Protein AF-A0A934FS41-F1 (afdb_monomer_lite)

pLDDT: mean 84.7, std 13.21, range [49.19, 95.44]

Structure (mmCIF, N/CA/C/O backbone):
data_AF-A0A934FS41-F1
#
_entry.id   AF-A0A934FS41-F1
#
loop_
_atom_site.group_PDB
_atom_site.id
_atom_site.type_symbol
_atom_site.label_atom_id
_atom_site.label_alt_id
_atom_site.label_comp_id
_atom_site.label_asym_id
_atom_site.label_entity_id
_atom_site.label_seq_id
_atom_site.pdbx_PDB_ins_code
_atom_site.Cartn_x
_atom_site.Cartn_y
_atom_site.Cartn_z
_atom_site.occupancy
_atom_site.B_iso_or_equiv
_atom_site.auth_seq_id
_atom_site.auth_comp_id
_atom_site.auth_asym_id
_atom_site.auth_atom_id
_atom_site.pdbx_PDB_model_num
ATOM 1 N N . MET A 1 1 ? -1.813 -7.836 -8.350 1.00 90.06 1 MET A N 1
ATOM 2 C CA . MET A 1 1 ? -2.228 -8.077 -6.948 1.00 90.06 1 MET A CA 1
ATOM 3 C C . MET A 1 1 ? -3.153 -6.953 -6.500 1.00 90.06 1 MET A C 1
ATOM 5 O O . MET A 1 1 ? -3.071 -5.864 -7.052 1.00 90.06 1 MET A O 1
ATOM 9 N N . VAL A 1 2 ? -4.036 -7.200 -5.529 1.00 93.50 2 VAL A N 1
ATOM 10 C CA . VAL A 1 2 ? -4.958 -6.177 -5.001 1.00 93.50 2 VAL A CA 1
ATOM 11 C C . VAL A 1 2 ? -4.376 -5.557 -3.733 1.00 93.50 2 VAL A C 1
ATOM 13 O O . VAL A 1 2 ? -3.898 -6.280 -2.861 1.00 93.50 2 VAL A O 1
ATOM 16 N N . HIS A 1 3 ? -4.436 -4.233 -3.638 1.00 94.88 3 HIS A N 1
ATOM 17 C CA . HIS A 1 3 ? -4.075 -3.441 -2.471 1.00 94.88 3 HIS A CA 1
ATOM 18 C C . HIS A 1 3 ? -5.320 -2.812 -1.853 1.00 94.88 3 HIS A C 1
ATOM 20 O O . HIS A 1 3 ? -6.215 -2.350 -2.560 1.00 94.88 3 HIS A O 1
ATOM 26 N N . GLU A 1 4 ? -5.349 -2.762 -0.530 1.00 95.44 4 GLU A N 1
ATOM 27 C CA . GLU A 1 4 ? -6.404 -2.173 0.281 1.00 95.44 4 GLU A CA 1
ATOM 28 C C . GLU A 1 4 ? -5.824 -1.023 1.104 1.00 95.44 4 GLU A C 1
ATOM 3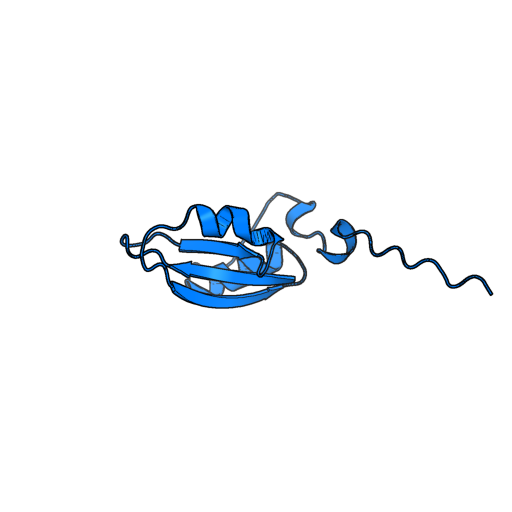0 O O . GLU A 1 4 ? -4.760 -1.143 1.720 1.00 95.44 4 GLU A O 1
ATOM 35 N N . LEU A 1 5 ? -6.547 0.091 1.125 1.00 93.81 5 LEU A N 1
ATOM 36 C CA . LEU A 1 5 ? -6.282 1.233 1.978 1.00 93.81 5 LEU A CA 1
ATOM 37 C C . LEU A 1 5 ? -7.267 1.206 3.141 1.00 93.81 5 LEU A C 1
ATOM 39 O O . LEU A 1 5 ? -8.476 1.385 2.966 1.00 93.81 5 LEU A O 1
ATOM 43 N N . TRP A 1 6 ? -6.718 1.004 4.325 1.00 92.38 6 TRP A N 1
ATOM 44 C CA . TRP A 1 6 ? -7.438 1.019 5.582 1.00 92.38 6 TRP A CA 1
ATOM 45 C C . TRP A 1 6 ? -7.165 2.332 6.298 1.00 92.38 6 TRP A C 1
ATOM 47 O O . TRP A 1 6 ? -6.018 2.773 6.371 1.00 92.38 6 TRP A O 1
ATOM 57 N N . LYS A 1 7 ? -8.220 2.961 6.801 1.00 89.06 7 LYS A N 1
ATOM 58 C CA . LYS A 1 7 ? -8.141 4.171 7.611 1.00 89.06 7 LYS A CA 1
ATOM 59 C C . LYS A 1 7 ? -8.406 3.800 9.063 1.00 89.06 7 LYS A C 1
ATOM 61 O O . LYS A 1 7 ? -9.423 3.167 9.352 1.00 89.06 7 LYS A O 1
ATOM 66 N N . ASP A 1 8 ? -7.494 4.178 9.950 1.00 85.38 8 ASP A N 1
ATOM 67 C CA . ASP A 1 8 ? -7.691 4.016 11.388 1.00 85.38 8 ASP A CA 1
ATOM 68 C C . ASP A 1 8 ? -8.643 5.095 11.948 1.00 85.38 8 ASP A C 1
ATOM 70 O O . ASP A 1 8 ? -8.849 6.144 11.329 1.00 85.38 8 ASP A O 1
ATOM 74 N N . GLU A 1 9 ? -9.263 4.838 13.107 1.00 77.81 9 GLU A N 1
ATOM 75 C CA . GLU A 1 9 ? -10.080 5.849 13.801 1.00 77.81 9 GLU A CA 1
ATOM 76 C C . GLU A 1 9 ? -9.221 7.020 14.313 1.00 77.81 9 GLU A C 1
ATOM 78 O O . GLU A 1 9 ? -9.740 8.128 14.479 1.00 77.81 9 GLU A O 1
ATOM 83 N N . SER A 1 10 ? -7.926 6.795 14.556 1.00 71.25 10 SER A N 1
ATOM 84 C CA . SER A 1 10 ? -6.970 7.840 14.915 1.00 71.25 10 SER A CA 1
ATOM 85 C C . SER A 1 10 ? -6.698 8.757 13.714 1.00 71.25 10 SER A C 1
ATOM 87 O O . SER A 1 10 ? -6.424 8.307 12.600 1.00 71.25 10 SER A O 1
ATOM 89 N N . ASP A 1 11 ? -6.826 10.069 13.922 1.00 63.91 11 ASP A N 1
ATOM 90 C CA . ASP A 1 11 ? -6.883 11.061 12.845 1.00 63.91 11 ASP A CA 1
ATOM 91 C C . ASP A 1 11 ? -5.600 11.055 11.987 1.00 63.91 11 ASP A C 1
ATOM 93 O O . ASP A 1 11 ? -4.545 11.533 12.403 1.00 63.91 11 ASP A O 1
ATOM 97 N N . GLY A 1 12 ? -5.708 10.507 10.771 1.00 66.94 12 GLY A N 1
ATOM 98 C CA . GLY A 1 12 ? -4.681 10.590 9.728 1.00 66.94 12 GLY A CA 1
ATOM 99 C C . GLY A 1 12 ? -3.821 9.341 9.513 1.00 66.94 12 GLY A C 1
ATOM 100 O O . GLY A 1 12 ? -2.982 9.363 8.611 1.00 66.94 12 GLY A O 1
ATOM 101 N N . GLU A 1 13 ? -4.023 8.254 10.265 1.00 81.12 13 GLU A N 1
ATOM 102 C CA . GLU A 1 13 ? -3.297 7.003 10.021 1.00 81.12 13 GLU A CA 1
ATOM 103 C C . GLU A 1 13 ? -3.965 6.165 8.923 1.00 81.12 13 GLU A C 1
ATOM 105 O O . GLU A 1 13 ? -5.122 5.747 9.013 1.00 81.12 13 GLU A O 1
ATOM 110 N N . PHE A 1 14 ? -3.200 5.923 7.857 1.00 88.25 14 PHE A N 1
ATOM 111 C CA . PHE A 1 14 ? -3.586 5.069 6.744 1.00 88.25 14 PHE A CA 1
ATOM 112 C C . PHE A 1 14 ? -2.643 3.875 6.661 1.00 88.25 14 PHE A C 1
ATOM 114 O O . PHE A 1 14 ? -1.423 4.034 6.634 1.00 88.25 14 PHE A O 1
ATOM 121 N N . THR A 1 15 ? -3.213 2.682 6.542 1.00 90.56 15 THR A N 1
ATOM 122 C CA . THR A 1 15 ? -2.474 1.451 6.269 1.00 90.56 15 THR A CA 1
ATOM 123 C C . THR A 1 15 ? -2.785 0.992 4.858 1.00 90.56 15 THR A C 1
ATOM 125 O O . THR A 1 15 ? -3.907 0.588 4.553 1.00 90.56 15 THR A O 1
ATOM 128 N N . PHE A 1 16 ? -1.778 1.046 3.991 1.00 92.12 16 PHE A N 1
ATOM 129 C CA . PHE A 1 16 ? -1.864 0.538 2.629 1.00 92.12 16 PHE A CA 1
ATOM 130 C C . PHE A 1 16 ? -1.179 -0.827 2.558 1.00 92.12 16 PHE A C 1
ATOM 132 O O . PHE A 1 16 ? 0.034 -0.932 2.733 1.00 92.12 16 PHE A O 1
ATOM 139 N N . CYS A 1 17 ? -1.957 -1.890 2.363 1.00 91.75 17 CYS A N 1
ATOM 140 C CA . CYS A 1 17 ? -1.467 -3.268 2.429 1.00 91.75 17 CYS A CA 1
ATOM 141 C C . CYS A 1 17 ? -2.107 -4.159 1.358 1.00 91.75 17 CYS A C 1
ATOM 143 O O . CYS A 1 17 ? -3.054 -3.760 0.687 1.00 91.75 17 CYS A O 1
ATOM 145 N N . LEU A 1 18 ? -1.572 -5.366 1.161 1.00 92.06 18 LEU A N 1
ATOM 146 C CA . LEU A 1 18 ? -2.123 -6.325 0.200 1.00 92.06 18 LEU A CA 1
ATOM 147 C C . LEU A 1 18 ? -3.448 -6.927 0.697 1.00 92.06 18 LEU A C 1
ATOM 149 O O . LEU A 1 18 ? -3.623 -7.229 1.879 1.00 92.06 18 LEU A O 1
ATOM 153 N N . ALA A 1 19 ? -4.373 -7.177 -0.222 1.00 91.25 19 ALA A N 1
ATOM 154 C CA . ALA A 1 19 ? -5.583 -7.928 0.078 1.00 91.25 19 ALA A CA 1
ATOM 155 C C . ALA A 1 19 ? -5.251 -9.389 0.436 1.00 91.25 19 ALA A C 1
ATOM 157 O O . ALA A 1 19 ? -4.300 -9.985 -0.078 1.00 91.25 19 ALA A O 1
ATOM 158 N N . GLY A 1 20 ? -6.066 -9.989 1.307 1.00 88.12 20 GLY A N 1
ATOM 159 C CA . GLY A 1 20 ? -5.899 -11.389 1.711 1.00 88.12 20 GLY A CA 1
ATOM 160 C C . GLY A 1 20 ? -4.657 -11.645 2.584 1.00 88.12 20 GLY A C 1
ATOM 161 O O . GLY A 1 20 ? -4.124 -10.703 3.175 1.00 88.12 20 GLY A O 1
ATOM 162 N N . PRO A 1 21 ? -4.172 -12.899 2.683 1.00 88.69 21 PRO A N 1
ATOM 163 C CA . PRO A 1 21 ? -3.198 -13.309 3.704 1.00 88.69 21 PRO A CA 1
ATOM 164 C C . PRO A 1 21 ? -1.890 -12.509 3.724 1.00 88.69 21 PRO A C 1
ATOM 166 O O . PRO A 1 21 ? -1.280 -12.337 4.775 1.00 88.69 21 PRO A O 1
ATOM 169 N N . ALA A 1 22 ? -1.469 -11.981 2.572 1.00 86.25 22 ALA A N 1
ATOM 170 C CA . ALA A 1 22 ? -0.258 -11.173 2.459 1.00 86.25 22 ALA A CA 1
ATOM 171 C C . ALA A 1 22 ? -0.339 -9.836 3.225 1.00 86.25 22 ALA A C 1
ATOM 173 O O . ALA A 1 22 ? 0.698 -9.287 3.588 1.00 86.25 22 ALA A O 1
ATOM 174 N N . GLY A 1 23 ? -1.543 -9.322 3.496 1.00 87.75 23 GLY A N 1
ATOM 175 C CA . GLY A 1 23 ? -1.755 -8.127 4.318 1.00 87.75 23 GLY A CA 1
ATOM 176 C C . GLY A 1 23 ? -2.313 -8.396 5.711 1.00 87.75 23 GLY A C 1
ATOM 177 O O . GLY A 1 23 ? -2.517 -7.438 6.449 1.00 87.75 23 GLY A O 1
ATOM 178 N N . ASP A 1 24 ? -2.537 -9.655 6.110 1.00 88.81 24 ASP A N 1
ATOM 179 C CA . ASP A 1 24 ? -3.087 -9.973 7.440 1.00 88.81 24 ASP A CA 1
ATOM 180 C C . ASP A 1 24 ? -2.204 -9.425 8.562 1.00 88.81 24 ASP A C 1
ATOM 182 O O . ASP A 1 24 ? -2.712 -8.883 9.538 1.00 88.81 24 ASP A O 1
ATOM 186 N N . ALA A 1 25 ? -0.880 -9.507 8.404 1.00 89.00 25 ALA A N 1
ATOM 187 C CA . ALA A 1 25 ? 0.058 -8.970 9.385 1.00 89.00 25 ALA A CA 1
ATOM 188 C C . ALA A 1 25 ? -0.053 -7.444 9.530 1.00 89.00 25 ALA A C 1
ATOM 190 O O . ALA A 1 25 ? 0.054 -6.937 10.641 1.00 89.00 25 ALA A O 1
ATOM 191 N N . ALA A 1 26 ? -0.298 -6.719 8.433 1.00 89.06 26 ALA A N 1
ATOM 192 C CA . ALA A 1 26 ? -0.504 -5.273 8.470 1.00 89.06 26 ALA A CA 1
ATOM 193 C C . ALA A 1 26 ? -1.870 -4.928 9.081 1.00 89.06 26 ALA A C 1
ATOM 195 O O . ALA A 1 26 ? -1.949 -4.079 9.963 1.00 89.06 26 ALA A O 1
ATOM 196 N N . ARG A 1 27 ? -2.935 -5.641 8.686 1.00 88.69 27 ARG A N 1
ATOM 197 C CA . ARG A 1 27 ? -4.278 -5.459 9.260 1.00 88.69 27 ARG A CA 1
ATOM 198 C C . ARG A 1 27 ? -4.354 -5.831 10.740 1.00 88.69 27 ARG A C 1
ATOM 200 O O . ARG A 1 27 ? -5.158 -5.257 11.457 1.00 88.69 27 ARG A O 1
ATOM 207 N N . ALA A 1 28 ? -3.512 -6.745 11.220 1.00 88.81 28 ALA A N 1
ATOM 208 C CA . ALA A 1 28 ? -3.432 -7.094 12.638 1.00 88.81 28 ALA A CA 1
ATOM 209 C C . ALA A 1 28 ? -2.863 -5.967 13.520 1.00 88.81 28 ALA A C 1
ATOM 211 O O . ALA A 1 28 ? -3.026 -6.025 14.737 1.00 88.81 28 ALA A O 1
ATOM 212 N N . LEU A 1 29 ? -2.185 -4.977 12.926 1.00 87.19 29 LEU A N 1
ATOM 213 C CA . LEU A 1 29 ? -1.692 -3.787 13.627 1.00 87.19 29 LEU A CA 1
ATOM 214 C C . LEU A 1 29 ? -2.736 -2.668 13.699 1.00 87.19 29 LEU A C 1
ATOM 216 O O . LEU A 1 29 ? -2.534 -1.715 14.443 1.00 87.19 29 LEU A O 1
ATOM 220 N N . LEU A 1 30 ? -3.821 -2.774 12.929 1.00 85.62 30 LEU A N 1
ATOM 221 C CA . LEU A 1 30 ? -4.909 -1.810 12.964 1.00 85.62 30 LEU A CA 1
ATOM 222 C C . LEU A 1 30 ? -5.686 -1.943 14.277 1.00 85.62 30 LEU A C 1
ATOM 224 O O . LEU A 1 30 ? -5.972 -3.055 14.731 1.00 85.62 30 LEU A O 1
ATOM 228 N N . GLU A 1 31 ? -6.053 -0.815 14.880 1.00 75.38 31 GLU A N 1
ATOM 229 C CA . GLU A 1 31 ? -6.807 -0.796 16.129 1.00 75.38 31 GLU A CA 1
ATOM 230 C C . GLU A 1 31 ? -8.304 -0.534 15.876 1.00 75.38 31 GLU A C 1
ATOM 232 O O . GLU A 1 31 ? -8.712 0.129 14.922 1.00 75.38 31 GLU A O 1
ATOM 237 N N . GLY A 1 32 ? -9.160 -1.044 16.768 1.00 77.00 32 GLY A N 1
ATOM 238 C CA . GLY A 1 32 ? -10.552 -0.590 16.883 1.00 77.00 32 GLY A CA 1
ATOM 239 C C . GLY A 1 32 ? -11.421 -0.753 15.625 1.00 77.00 32 GLY A C 1
ATOM 240 O O . GLY A 1 32 ? -11.554 -1.858 15.099 1.00 77.00 32 GLY A O 1
ATOM 241 N N . LYS A 1 33 ? -12.111 0.330 15.215 1.00 77.69 33 LYS A N 1
ATOM 242 C CA . LYS A 1 33 ? -13.048 0.361 14.069 1.00 77.69 33 LYS A CA 1
ATOM 243 C C . LYS A 1 33 ? -12.396 0.870 12.780 1.00 77.69 33 LYS A C 1
ATOM 245 O O . LYS A 1 33 ? -13.006 1.640 12.0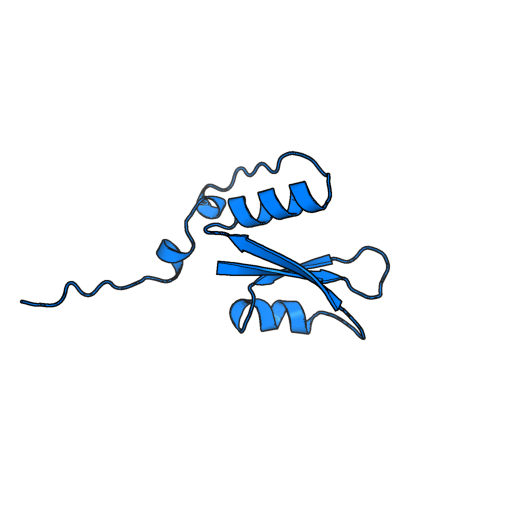40 1.00 77.69 33 LYS A O 1
ATOM 250 N N . SER A 1 34 ? -11.169 0.450 12.521 1.00 87.19 34 SER A N 1
ATOM 251 C CA . SER A 1 34 ? -10.489 0.712 11.255 1.00 87.19 34 SER A CA 1
ATOM 252 C C . SER A 1 34 ? -11.344 0.220 10.079 1.00 87.19 34 SER A C 1
ATOM 254 O O . SER A 1 34 ? -11.885 -0.890 10.094 1.00 87.19 34 SER A O 1
ATOM 256 N N . GLU A 1 35 ? -11.496 1.062 9.059 1.00 89.88 35 GLU A N 1
ATOM 257 C CA . GLU A 1 35 ? -12.367 0.800 7.911 1.00 89.88 35 GLU A CA 1
ATOM 258 C C . GLU A 1 35 ? -11.585 0.804 6.597 1.00 89.88 35 GLU A C 1
ATOM 260 O O . GLU A 1 35 ? -10.677 1.610 6.384 1.00 89.88 35 GLU A O 1
ATOM 265 N N . MET A 1 36 ? -11.941 -0.106 5.690 1.00 91.94 36 MET A N 1
ATOM 266 C CA . MET A 1 36 ? -11.400 -0.096 4.337 1.00 91.94 36 MET A CA 1
ATOM 267 C C . MET A 1 36 ? -12.079 1.022 3.546 1.00 91.94 36 MET A C 1
ATOM 269 O O . MET A 1 36 ? -13.258 0.923 3.206 1.00 91.94 36 MET A O 1
ATOM 273 N N . VAL A 1 37 ? -11.321 2.065 3.222 1.00 92.88 37 VAL A N 1
ATOM 274 C CA . VAL A 1 37 ? -11.832 3.245 2.510 1.00 92.88 37 VAL A CA 1
ATOM 275 C C . VAL A 1 37 ? -11.605 3.167 1.005 1.00 92.88 37 VAL A C 1
ATOM 277 O O . VAL A 1 37 ? -12.317 3.815 0.239 1.00 92.88 37 VAL A O 1
ATOM 280 N N . TRP A 1 38 ? -10.615 2.387 0.560 1.00 94.75 38 TRP A N 1
ATOM 281 C CA . TRP A 1 38 ? -10.271 2.285 -0.854 1.00 94.75 38 TRP A CA 1
ATOM 282 C C . TRP A 1 38 ? -9.520 0.989 -1.173 1.00 94.75 38 TRP A C 1
ATOM 284 O O . TRP A 1 38 ? -8.920 0.368 -0.300 1.00 94.75 38 TRP A O 1
ATOM 294 N N . SER A 1 39 ? -9.552 0.570 -2.436 1.00 95.19 39 SER A N 1
ATOM 295 C CA . SER A 1 39 ? -8.748 -0.545 -2.937 1.00 95.19 39 SER A CA 1
ATOM 296 C C . SER A 1 39 ? -8.392 -0.332 -4.405 1.00 95.19 39 SER A C 1
ATOM 298 O O . SER A 1 39 ? -9.112 0.351 -5.140 1.00 95.19 39 SER A O 1
ATOM 300 N N . CYS A 1 40 ? -7.276 -0.908 -4.840 1.00 94.75 40 CYS A N 1
ATOM 301 C CA . CYS A 1 40 ? -6.881 -0.909 -6.240 1.00 94.75 40 CYS A CA 1
ATOM 302 C C . CYS A 1 40 ? -6.126 -2.184 -6.620 1.00 94.75 40 CYS A C 1
ATOM 304 O O . CYS A 1 40 ? -5.474 -2.818 -5.796 1.00 94.75 40 CYS A O 1
ATOM 306 N N . GLU A 1 41 ? -6.211 -2.562 -7.890 1.00 94.50 41 GLU A N 1
ATOM 307 C CA . GLU A 1 41 ? -5.360 -3.602 -8.461 1.00 94.50 41 GLU A CA 1
ATOM 308 C C . GLU A 1 41 ? -4.104 -2.965 -9.057 1.00 94.50 41 GLU A C 1
ATOM 310 O O . GLU A 1 41 ? -4.202 -1.938 -9.727 1.00 94.50 41 GLU A O 1
ATOM 315 N N . ALA A 1 42 ? -2.943 -3.560 -8.803 1.00 93.69 42 ALA A N 1
ATOM 316 C CA . ALA A 1 42 ? -1.658 -3.108 -9.318 1.00 93.69 42 ALA A CA 1
ATOM 317 C C . ALA A 1 42 ? -0.773 -4.304 -9.677 1.00 93.69 42 ALA A C 1
ATOM 319 O O . ALA A 1 42 ? -0.827 -5.360 -9.033 1.00 93.69 42 ALA A O 1
ATOM 320 N N . GLU A 1 43 ? 0.062 -4.146 -10.697 1.00 92.50 43 GLU A N 1
ATOM 321 C CA . GLU A 1 43 ? 0.970 -5.2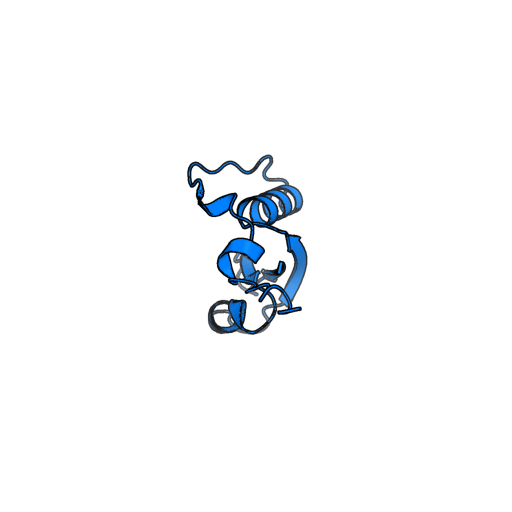01 -11.144 1.00 92.50 43 GLU A CA 1
ATOM 322 C C . GLU A 1 43 ? 2.338 -5.118 -10.458 1.00 92.50 43 GLU A C 1
ATOM 324 O O . GLU A 1 43 ? 3.059 -6.112 -10.428 1.00 92.50 43 GLU A O 1
ATOM 329 N N . SER A 1 44 ? 2.669 -3.972 -9.854 1.00 92.75 44 SER A N 1
ATOM 330 C CA . SER A 1 44 ? 3.923 -3.706 -9.138 1.00 92.75 44 SER A CA 1
ATOM 331 C C . SER A 1 44 ? 3.712 -2.775 -7.937 1.00 92.75 44 SER A C 1
ATOM 333 O O . SER A 1 44 ? 2.683 -2.099 -7.836 1.00 92.75 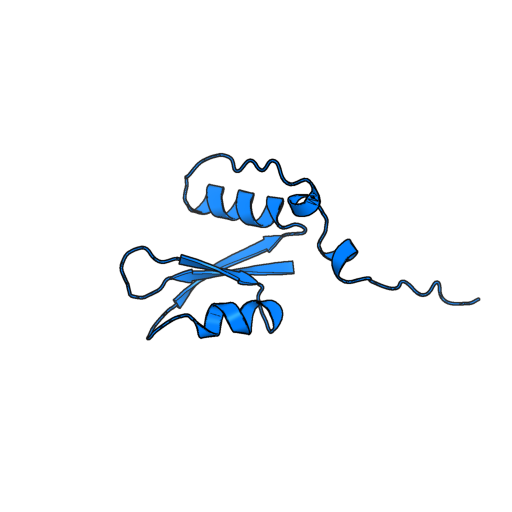44 SER A O 1
ATOM 335 N N . HIS A 1 45 ? 4.703 -2.705 -7.040 1.00 91.25 45 HIS A N 1
ATOM 336 C CA . HIS A 1 45 ? 4.653 -1.802 -5.884 1.00 91.25 45 HIS A CA 1
ATOM 337 C C . HIS A 1 45 ? 4.668 -0.333 -6.310 1.00 91.25 45 HIS A C 1
ATOM 339 O O . HIS A 1 45 ? 3.903 0.470 -5.776 1.00 91.25 45 HIS A O 1
ATOM 345 N N . PHE A 1 46 ? 5.458 -0.002 -7.333 1.00 94.50 46 PHE A N 1
ATOM 346 C CA . PHE A 1 46 ? 5.483 1.327 -7.925 1.00 94.50 46 PHE A CA 1
ATOM 347 C C . PHE A 1 46 ? 4.091 1.750 -8.391 1.00 94.50 46 PHE A C 1
ATOM 349 O O . PHE A 1 46 ? 3.611 2.810 -8.006 1.00 94.50 46 PHE A O 1
ATOM 356 N N . GLU A 1 47 ? 3.405 0.896 -9.152 1.00 94.75 47 GLU A N 1
ATOM 357 C CA . GLU A 1 47 ? 2.066 1.201 -9.652 1.00 94.75 47 GLU A CA 1
ATOM 358 C C . GLU A 1 47 ? 1.044 1.371 -8.518 1.00 94.75 47 GLU A C 1
ATOM 360 O O . GLU A 1 47 ? 0.231 2.299 -8.553 1.00 94.75 47 GLU A O 1
ATOM 365 N N . ALA A 1 48 ? 1.102 0.519 -7.490 1.00 94.88 48 ALA A N 1
ATOM 366 C CA . ALA A 1 48 ? 0.241 0.638 -6.317 1.00 94.88 48 ALA A CA 1
ATOM 367 C C . ALA A 1 48 ? 0.437 1.995 -5.619 1.00 94.88 48 ALA A C 1
ATOM 369 O O . ALA A 1 48 ? -0.537 2.696 -5.331 1.00 94.88 48 ALA A O 1
ATOM 370 N N . MET A 1 49 ? 1.693 2.401 -5.416 1.00 94.31 49 MET A N 1
ATOM 371 C CA . MET A 1 49 ? 2.047 3.679 -4.798 1.00 94.31 49 MET A CA 1
ATOM 372 C C . MET A 1 49 ? 1.686 4.881 -5.673 1.00 94.31 49 MET A C 1
ATOM 374 O O . MET A 1 49 ? 1.175 5.872 -5.155 1.00 94.31 49 MET A O 1
ATOM 378 N N . THR A 1 50 ? 1.858 4.797 -6.995 1.00 94.75 50 THR A N 1
ATOM 379 C CA . THR A 1 50 ? 1.409 5.840 -7.929 1.00 94.75 50 THR A CA 1
ATOM 380 C C . THR A 1 50 ? -0.100 6.050 -7.840 1.00 94.75 50 THR A C 1
ATOM 382 O O . THR A 1 50 ? -0.559 7.189 -7.746 1.00 94.75 50 THR A O 1
ATOM 385 N N . ARG A 1 51 ? -0.890 4.968 -7.824 1.00 94.81 51 ARG A N 1
ATOM 386 C CA . ARG A 1 51 ? -2.351 5.059 -7.684 1.00 94.81 51 ARG A CA 1
ATOM 387 C C . ARG A 1 51 ? -2.747 5.612 -6.312 1.00 94.81 51 ARG A C 1
ATOM 389 O O . ARG A 1 51 ? -3.666 6.422 -6.234 1.00 94.81 51 ARG A O 1
ATOM 396 N N . TYR A 1 52 ? -2.042 5.216 -5.252 1.00 94.06 52 TYR A N 1
ATOM 397 C CA . TYR A 1 52 ? -2.257 5.743 -3.905 1.00 94.06 52 TYR A CA 1
ATOM 398 C C . TYR A 1 52 ? -1.978 7.254 -3.815 1.00 94.06 52 TYR A C 1
ATOM 400 O O . TYR A 1 52 ? -2.804 8.001 -3.294 1.00 94.06 52 TYR A O 1
ATOM 408 N N . TYR A 1 53 ? -0.871 7.729 -4.389 1.00 93.88 53 TYR A N 1
ATOM 409 C CA . TYR A 1 53 ? -0.535 9.158 -4.439 1.00 93.88 53 TYR A CA 1
ATOM 410 C C . TYR A 1 53 ? -1.557 9.969 -5.239 1.00 93.88 53 TYR A C 1
ATOM 412 O O . TYR A 1 53 ? -1.936 11.064 -4.821 1.00 93.88 53 TYR A O 1
ATOM 420 N N . ALA A 1 54 ? -2.039 9.421 -6.357 1.00 93.12 54 ALA A N 1
ATOM 421 C CA . ALA A 1 54 ? -3.103 10.037 -7.139 1.00 93.12 54 ALA A CA 1
ATOM 422 C C . ALA A 1 54 ? -4.419 10.128 -6.346 1.00 93.12 54 ALA A C 1
ATOM 424 O O . ALA A 1 54 ? -5.101 11.146 -6.425 1.00 93.12 54 ALA A O 1
ATOM 425 N N . PHE A 1 55 ? -4.756 9.100 -5.557 1.00 91.06 55 PHE A N 1
ATOM 426 C CA . PHE A 1 55 ? -5.936 9.101 -4.685 1.00 91.06 55 PHE A CA 1
ATOM 427 C C . PHE A 1 55 ? -5.843 10.147 -3.564 1.00 91.06 55 PHE A C 1
ATOM 429 O O . PHE A 1 55 ? -6.838 10.796 -3.260 1.00 91.06 55 PHE A O 1
ATOM 436 N N . GLN A 1 56 ? -4.655 10.338 -2.982 1.00 90.06 56 GLN A N 1
ATOM 437 C CA . GLN A 1 56 ? -4.404 11.347 -1.943 1.00 90.06 56 GLN A CA 1
ATOM 438 C C . GLN A 1 56 ? -4.170 12.767 -2.494 1.00 90.06 56 GLN A C 1
ATOM 440 O O . GLN A 1 56 ? -3.941 13.697 -1.722 1.00 90.06 56 GLN A O 1
ATOM 445 N N . GLU A 1 57 ? -4.179 12.943 -3.820 1.00 92.31 57 GLU A N 1
ATOM 446 C CA . GLU A 1 57 ? -3.872 14.212 -4.495 1.00 92.31 57 GLU A CA 1
ATOM 447 C C . GLU A 1 57 ? -2.466 14.761 -4.158 1.00 92.31 57 GLU A C 1
ATOM 449 O O . GLU A 1 57 ? -2.211 15.963 -4.221 1.00 92.31 57 GLU A O 1
ATOM 454 N N . TRP A 1 58 ? -1.519 13.874 -3.824 1.00 91.81 58 TRP A N 1
ATOM 455 C CA . TRP A 1 58 ? -0.137 14.232 -3.461 1.00 91.81 58 TRP A CA 1
ATOM 456 C C . TRP A 1 58 ? 0.786 14.443 -4.668 1.00 91.81 58 TRP A C 1
ATOM 458 O O . TRP A 1 58 ? 1.915 14.906 -4.507 1.00 91.81 58 TRP A O 1
ATOM 468 N N . GLY A 1 59 ? 0.308 14.137 -5.875 1.00 91.81 59 GLY A N 1
ATOM 469 C CA . GLY A 1 59 ? 1.052 14.289 -7.124 1.00 91.81 59 GLY A CA 1
ATOM 470 C C . GLY A 1 59 ? 1.684 12.984 -7.606 1.00 91.81 59 GLY A C 1
ATOM 471 O O . GLY A 1 59 ? 1.121 11.907 -7.428 1.00 91.81 59 GLY A O 1
ATOM 472 N N . GLU A 1 60 ? 2.833 13.084 -8.272 1.00 91.31 60 GLU A N 1
ATOM 473 C CA . GLU A 1 60 ? 3.520 11.933 -8.863 1.00 91.31 60 GLU A CA 1
ATOM 474 C C . GLU A 1 60 ? 4.396 11.214 -7.830 1.00 91.31 60 GLU A C 1
ATOM 476 O O . GLU A 1 60 ? 5.210 11.830 -7.141 1.00 91.31 60 GLU A O 1
ATOM 481 N N . TYR A 1 61 ? 4.246 9.892 -7.746 1.00 93.00 61 TYR A N 1
ATOM 482 C CA . TYR A 1 61 ? 5.133 9.045 -6.955 1.00 93.00 61 TYR A CA 1
ATOM 483 C C . TYR A 1 61 ? 6.398 8.704 -7.750 1.00 93.00 61 TYR A C 1
ATOM 485 O O . TYR A 1 61 ? 6.315 8.248 -8.891 1.00 93.00 61 TYR A O 1
ATOM 493 N N . THR A 1 62 ? 7.564 8.873 -7.129 1.00 91.62 62 THR A N 1
ATOM 494 C CA . THR A 1 62 ? 8.865 8.481 -7.685 1.00 91.62 62 THR A CA 1
ATOM 495 C C . THR A 1 62 ? 9.635 7.657 -6.663 1.00 91.62 62 THR A C 1
ATOM 497 O O . THR A 1 62 ? 9.629 7.995 -5.480 1.00 91.62 62 THR A O 1
ATOM 500 N N . THR A 1 63 ? 10.344 6.630 -7.119 1.00 92.19 63 THR A N 1
ATOM 501 C CA . THR A 1 63 ? 11.213 5.788 -6.288 1.00 92.19 63 THR A CA 1
ATOM 502 C C . THR A 1 63 ? 12.570 5.608 -6.961 1.00 92.19 63 THR A C 1
ATOM 504 O O . THR A 1 63 ? 12.676 5.657 -8.186 1.00 92.19 63 THR A O 1
ATOM 507 N N . GLU A 1 64 ? 13.613 5.426 -6.156 1.00 93.19 64 GLU A N 1
ATOM 508 C CA . GLU A 1 64 ? 14.963 5.065 -6.607 1.00 93.19 64 GLU A CA 1
ATOM 509 C C . GLU A 1 64 ? 15.219 3.550 -6.538 1.00 93.19 64 GLU A C 1
ATOM 511 O O . GLU A 1 64 ? 16.246 3.066 -7.015 1.00 93.19 64 GLU A O 1
ATOM 516 N N . HIS A 1 65 ? 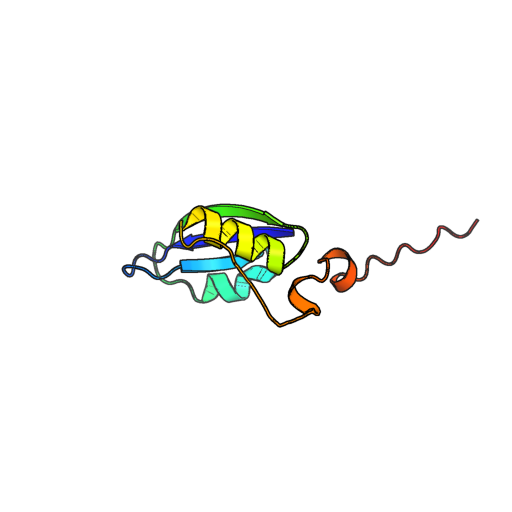14.289 2.790 -5.952 1.00 89.50 65 HIS A N 1
ATOM 517 C CA . HIS A 1 65 ? 14.419 1.350 -5.786 1.00 89.50 65 HIS A CA 1
ATOM 518 C C . HIS A 1 65 ? 13.905 0.616 -7.025 1.00 89.50 65 HIS A C 1
ATOM 520 O O . HIS A 1 65 ? 12.705 0.540 -7.278 1.00 89.50 65 HIS A O 1
ATOM 526 N N . GLU A 1 66 ? 14.819 0.014 -7.787 1.00 89.56 66 GLU A N 1
ATOM 527 C CA . GLU A 1 66 ? 14.478 -0.739 -9.001 1.00 89.56 66 GLU A CA 1
ATOM 528 C C . GLU A 1 66 ? 13.477 -1.877 -8.738 1.00 89.56 66 GLU A C 1
ATOM 530 O O . GLU A 1 66 ? 12.677 -2.210 -9.612 1.00 89.56 66 GLU A O 1
ATOM 535 N N . GLN A 1 67 ? 13.488 -2.458 -7.532 1.00 87.62 67 GLN A N 1
ATOM 536 C CA . GLN A 1 67 ? 12.583 -3.546 -7.157 1.00 87.62 67 GLN A CA 1
ATOM 537 C C . GLN A 1 67 ? 11.114 -3.117 -7.096 1.00 87.62 67 GLN A C 1
ATOM 539 O O . GLN A 1 67 ? 10.237 -3.959 -7.275 1.00 87.62 67 GLN A O 1
ATOM 544 N N . ASP A 1 68 ? 10.821 -1.830 -6.891 1.00 89.12 68 ASP A N 1
ATOM 545 C CA . ASP A 1 68 ? 9.440 -1.337 -6.873 1.00 89.12 68 ASP A CA 1
ATOM 546 C C . ASP A 1 68 ? 8.767 -1.479 -8.240 1.00 89.12 68 ASP A C 1
ATOM 548 O O . ASP A 1 68 ? 7.549 -1.635 -8.325 1.00 89.12 68 ASP A O 1
ATOM 552 N N . HIS A 1 69 ? 9.564 -1.467 -9.308 1.00 90.62 69 HIS A N 1
ATOM 553 C CA . HIS A 1 69 ? 9.102 -1.664 -10.677 1.00 90.62 69 HIS A CA 1
ATOM 554 C C . HIS A 1 69 ? 8.959 -3.143 -11.053 1.00 90.62 69 HIS A C 1
ATOM 556 O O . HIS A 1 69 ? 8.510 -3.453 -12.158 1.00 90.62 69 HIS A O 1
ATOM 562 N N . TRP A 1 70 ? 9.351 -4.075 -10.179 1.00 92.00 70 TRP A N 1
ATOM 563 C CA . TRP A 1 70 ? 9.203 -5.495 -10.470 1.00 92.00 70 TRP A CA 1
ATOM 564 C C . TRP A 1 70 ? 7.739 -5.901 -10.391 1.00 92.00 70 TRP A C 1
ATOM 566 O O . TRP A 1 70 ? 7.021 -5.569 -9.447 1.00 92.00 70 TRP A O 1
A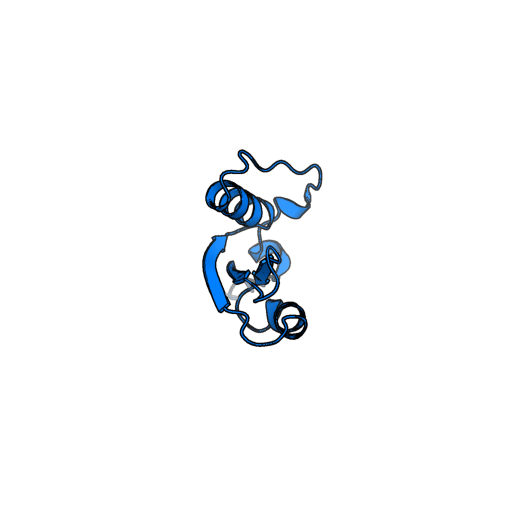TOM 576 N N . LEU A 1 71 ? 7.309 -6.665 -11.391 1.00 91.12 71 LEU A N 1
ATOM 577 C CA . LEU A 1 71 ? 5.963 -7.205 -11.405 1.00 91.12 71 LEU A CA 1
ATOM 578 C C . LEU A 1 71 ? 5.819 -8.272 -10.319 1.00 91.12 71 LEU A C 1
ATOM 580 O O . LEU A 1 71 ? 6.687 -9.133 -10.159 1.00 91.12 71 LEU A O 1
ATOM 584 N N . TYR A 1 72 ? 4.687 -8.273 -9.626 1.00 87.00 72 TYR A N 1
ATOM 585 C CA . TYR A 1 72 ? 4.386 -9.263 -8.596 1.00 87.00 72 TYR A CA 1
ATOM 586 C C . TYR A 1 72 ? 4.406 -10.703 -9.122 1.00 87.00 72 TYR A C 1
ATOM 588 O O . TYR A 1 72 ? 4.790 -11.611 -8.389 1.00 87.00 72 TYR A O 1
ATOM 596 N N . VAL A 1 73 ? 4.071 -10.913 -10.400 1.00 84.44 73 VAL A N 1
ATOM 597 C CA . VAL A 1 73 ? 4.178 -12.224 -11.063 1.00 84.44 73 VAL A CA 1
ATOM 598 C C . VAL A 1 73 ? 5.608 -12.780 -11.038 1.00 84.44 73 VAL A C 1
ATOM 600 O O . VAL A 1 73 ? 5.804 -13.976 -10.832 1.00 84.44 73 VAL A O 1
ATOM 603 N N . ASN A 1 74 ? 6.624 -11.914 -11.121 1.00 78.88 74 ASN A N 1
ATOM 604 C CA . ASN A 1 74 ? 8.028 -12.329 -11.059 1.00 78.88 74 ASN A CA 1
ATOM 605 C C . ASN A 1 74 ? 8.454 -12.736 -9.639 1.00 78.88 74 ASN A C 1
ATOM 607 O O . ASN A 1 74 ? 9.406 -13.494 -9.474 1.00 78.88 74 ASN A O 1
ATOM 611 N N . LEU A 1 75 ? 7.760 -12.232 -8.613 1.00 69.62 75 LEU A N 1
ATOM 612 C CA . LEU A 1 75 ? 8.019 -12.538 -7.203 1.00 69.62 75 LEU A CA 1
ATOM 613 C C . LEU A 1 75 ? 7.279 -13.792 -6.734 1.00 69.62 75 LEU A C 1
ATOM 615 O O . LEU A 1 75 ? 7.775 -14.507 -5.866 1.00 69.62 75 LEU A O 1
ATOM 619 N N . LEU A 1 76 ? 6.107 -14.068 -7.308 1.00 65.81 76 LEU A N 1
ATOM 620 C CA . LEU A 1 76 ? 5.316 -15.253 -6.983 1.00 65.81 76 LEU A CA 1
ATOM 621 C C . LEU A 1 76 ? 5.843 -16.538 -7.616 1.00 65.81 76 LEU A C 1
ATOM 623 O O . LEU A 1 76 ? 5.361 -17.607 -7.253 1.00 65.81 76 LEU A O 1
ATOM 627 N N . GLY A 1 77 ? 6.831 -16.448 -8.514 1.00 57.91 77 GLY A N 1
ATOM 628 C CA . GLY A 1 77 ? 7.416 -17.618 -9.153 1.00 57.91 77 GLY A CA 1
ATOM 629 C C . GLY A 1 77 ? 6.324 -18.498 -9.740 1.00 57.91 77 GLY A C 1
ATOM 630 O O . GLY A 1 77 ? 6.238 -19.673 -9.375 1.00 57.91 77 GLY A O 1
ATOM 631 N N . GLU A 1 78 ? 5.474 -17.926 -10.604 1.00 51.91 78 GLU A N 1
ATOM 632 C CA . GLU A 1 78 ? 4.650 -18.738 -11.491 1.00 51.91 78 GLU A CA 1
ATOM 633 C C . GLU A 1 78 ? 5.617 -19.579 -12.326 1.00 51.91 78 GLU A C 1
ATOM 635 O O . GLU A 1 78 ? 6.171 -19.175 -13.345 1.00 51.91 78 GLU A O 1
ATOM 640 N N . THR A 1 79 ? 5.894 -20.757 -11.783 1.00 49.88 79 THR A N 1
ATOM 641 C CA . THR A 1 79 ? 6.403 -21.913 -12.480 1.00 49.88 79 THR A CA 1
ATOM 642 C C . THR A 1 79 ? 5.319 -22.248 -13.486 1.00 49.88 79 THR A C 1
ATOM 644 O O . THR A 1 79 ? 4.459 -23.093 -13.258 1.00 49.88 79 THR A O 1
ATOM 647 N N . GLU A 1 80 ? 5.340 -21.561 -14.625 1.00 49.19 80 GLU A N 1
ATOM 648 C CA . GLU A 1 80 ? 4.931 -22.208 -15.855 1.00 49.19 80 GLU A CA 1
ATOM 649 C C . GLU A 1 80 ? 5.868 -23.412 -15.995 1.00 49.19 80 GLU A C 1
ATOM 651 O O . GLU A 1 80 ? 6.953 -23.312 -16.559 1.00 49.19 80 GLU A O 1
ATOM 656 N N . GLU A 1 81 ? 5.504 -24.552 -15.399 1.00 52.75 81 GLU A N 1
ATOM 657 C CA . GLU A 1 81 ? 5.993 -25.831 -15.883 1.00 52.75 81 GLU A CA 1
ATOM 658 C C . GLU A 1 81 ? 5.548 -25.880 -17.348 1.00 52.75 81 GLU A C 1
ATOM 660 O O . GLU A 1 81 ? 4.339 -25.942 -17.609 1.00 52.75 81 GLU A O 1
ATOM 665 N N . PRO A 1 82 ? 6.465 -25.795 -18.335 1.00 52.12 82 PRO A N 1
ATOM 666 C CA . PRO A 1 82 ? 6.064 -25.990 -19.709 1.00 52.12 82 PRO A CA 1
ATOM 667 C C . PRO A 1 82 ? 5.564 -27.427 -19.783 1.00 52.12 82 PRO A C 1
ATOM 669 O O . PRO A 1 82 ? 6.328 -28.372 -19.596 1.00 52.12 82 PRO A O 1
ATOM 672 N N . ASN A 1 83 ? 4.255 -27.558 -19.978 1.00 51.03 83 ASN A N 1
ATOM 673 C CA . ASN A 1 83 ? 3.528 -28.809 -20.103 1.00 51.03 83 ASN A CA 1
ATOM 674 C C . ASN A 1 83 ? 4.334 -29.754 -21.007 1.00 51.03 83 ASN A C 1
ATOM 676 O O . ASN A 1 83 ? 4.440 -29.525 -22.216 1.00 51.03 83 ASN A O 1
ATOM 680 N N . ALA A 1 84 ? 4.989 -30.741 -20.389 1.00 51.44 84 ALA A N 1
ATOM 681 C CA . ALA A 1 84 ? 5.850 -31.690 -21.069 1.00 51.44 84 ALA A CA 1
ATOM 682 C C . ALA A 1 84 ? 5.001 -32.433 -22.102 1.00 51.44 84 ALA A C 1
ATOM 684 O O . ALA A 1 84 ? 4.037 -33.118 -21.755 1.00 51.44 84 ALA A O 1
ATOM 685 N N . ARG A 1 85 ? 5.340 -32.244 -23.375 1.00 50.06 85 ARG A N 1
ATOM 686 C CA . ARG A 1 85 ? 4.648 -32.835 -24.512 1.00 50.06 85 ARG A CA 1
ATOM 687 C C . ARG A 1 85 ? 5.596 -33.718 -25.301 1.00 50.06 85 ARG A C 1
ATOM 689 O O . ARG A 1 85 ? 6.774 -33.322 -25.442 1.00 50.06 85 ARG A O 1
#

Radius of gyration: 15.54 Å; chains: 1; bounding box: 28×47×41 Å

Secondary structure (DSSP, 8-state):
-EEEEEE-SSTT-EEEEESGGGGHHHHTT--TT-EEEEEEE-SBHHHHHHHHHHHTT------S-GGGGSBHHHHHT--------

Sequence (85 aa):
MVHELWKDESDGEFTFCLAGPAGDAARALLEGKSEMVWSCEAESHFEAMTRYYAFQEWGEYTTEHEQDHWLYVNLLGETEEPNAR

Foldseek 3Di:
DKWWWKDAPPPPDIQIFHPDPRCVVVVVPHDDPIDGPDMDDDQFQLRSVQVVCVVVVVDGDDDPDPRRPDGVCVVVPPPPVVPDD